Protein AF-A0A1D2N838-F1 (afdb_monomer)

Nearest PDB structures (foldseek):
  9fd2-assembly1_f  TM=9.670E-01  e=7.583E-09  Homo sapiens
  9er2-assembly1_O  TM=9.794E-01  e=2.379E-08  Homo sapiens
  1wii-assembly1_A  TM=7.398E-01  e=1.847E-09  Mus musculus
  7xn7-assembly1_M  TM=9.596E-01  e=2.014E-06  Komagataella phaffii
  7wbx-assembly1_M  TM=9.037E-01  e=3.225E-06  Komagataella phaffii

Organism: Orchesella cincta (NCBI:txid48709)

InterPro domains:
  IPR007808 Transcription elongation factor 1 [PF05129] (23-101)
  IPR007808 Transcription elongation factor 1 [PTHR20934] (22-103)
  IPR038567 Transcription elongation factor 1 superfamily [G3DSA:2.20.25.190] (38-103)

Radius of gyration: 29.39 Å; Cα contacts (8 Å, |Δi|>4): 99; chains: 1; bounding box: 71×46×44 Å

Solvent-accessible surface area (backbone atoms only — not comparable to full-atom values): 6793 Å² total; per-residue (Å²): 115,76,72,58,55,58,53,56,60,59,64,60,76,76,75,81,83,82,90,77,79,100,66,96,71,80,86,74,75,71,73,77,75,76,75,74,77,79,69,78,76,83,70,64,37,62,34,91,86,74,69,42,75,62,34,27,48,69,49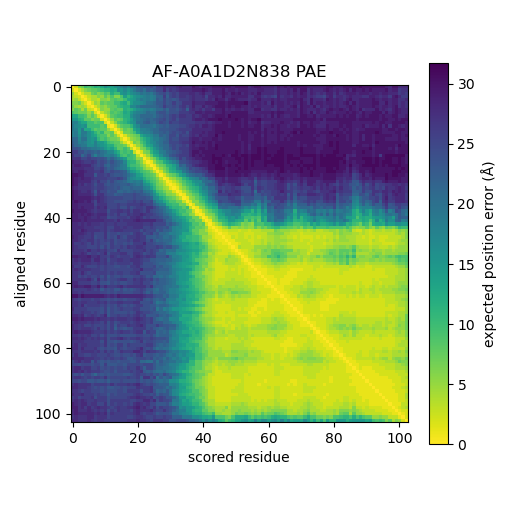,78,37,77,91,76,33,33,31,38,41,37,28,79,79,80,63,53,71,52,75,51,79,45,60,97,84,62,50,73,65,55,58,50,51,52,50,52,54,56,55,58,74,75,107

Mean predicted aligned error: 16.0 Å

Structure (mmCIF, N/CA/C/O backbone):
data_AF-A0A1D2N838-F1
#
_entry.id   AF-A0A1D2N838-F1
#
loop_
_atom_site.group_PDB
_atom_site.id
_atom_site.type_symbol
_atom_site.label_atom_id
_atom_site.label_alt_id
_atom_site.label_comp_id
_atom_site.label_asym_id
_atom_site.label_entity_id
_atom_site.label_seq_id
_atom_site.pdbx_PDB_ins_code
_atom_site.Cartn_x
_atom_site.Cartn_y
_atom_site.Cartn_z
_atom_site.occupancy
_atom_site.B_iso_or_equiv
_atom_site.auth_seq_id
_atom_site.auth_comp_id
_atom_site.auth_asym_id
_atom_site.auth_atom_id
_atom_site.pdbx_PDB_model_num
ATOM 1 N N . MET A 1 1 ? -56.494 -35.193 -15.211 1.00 59.50 1 MET A N 1
ATOM 2 C CA . MET A 1 1 ? -57.085 -33.997 -14.562 1.00 59.50 1 MET A CA 1
ATOM 3 C C . MET A 1 1 ? -57.360 -34.201 -13.070 1.00 59.50 1 MET A C 1
ATOM 5 O O . MET A 1 1 ? -56.948 -33.349 -12.301 1.00 59.50 1 MET A O 1
ATOM 9 N N . LYS A 1 2 ? -57.891 -35.355 -12.633 1.00 56.72 2 LYS A N 1
ATOM 10 C CA . LYS A 1 2 ? -58.148 -35.666 -11.207 1.00 56.72 2 LYS A CA 1
ATOM 11 C C . LYS A 1 2 ? -56.916 -35.707 -10.275 1.00 56.72 2 LYS A C 1
ATOM 13 O O . LYS A 1 2 ? -57.062 -35.640 -9.063 1.00 56.72 2 LYS A O 1
ATOM 18 N N . GLU A 1 3 ? -55.701 -35.801 -10.819 1.00 58.94 3 GLU A N 1
ATOM 19 C CA . GLU A 1 3 ? -54.462 -35.848 -10.020 1.00 58.94 3 GLU A CA 1
ATOM 20 C C . GLU A 1 3 ? -53.867 -34.463 -9.710 1.00 58.94 3 GLU A C 1
ATOM 22 O O . GLU A 1 3 ? -53.091 -34.317 -8.772 1.00 58.94 3 GLU A O 1
ATOM 27 N N . LEU A 1 4 ? -54.268 -33.421 -10.448 1.00 57.06 4 LEU A N 1
ATOM 28 C CA . LEU A 1 4 ? -53.920 -32.032 -10.123 1.00 57.06 4 LEU A CA 1
ATOM 29 C C . LEU A 1 4 ? -54.880 -31.443 -9.079 1.00 57.06 4 LEU A C 1
ATOM 31 O O . LEU A 1 4 ? -54.434 -30.728 -8.185 1.00 57.06 4 LEU A O 1
ATOM 35 N N . GLU A 1 5 ? -56.159 -31.824 -9.113 1.00 57.41 5 GLU A N 1
ATOM 36 C CA . GLU A 1 5 ? -57.146 -31.442 -8.089 1.00 57.41 5 GLU A CA 1
ATOM 37 C C . GLU A 1 5 ? -56.828 -32.069 -6.722 1.00 57.41 5 GLU A C 1
ATOM 39 O O . GLU A 1 5 ? -56.890 -31.386 -5.703 1.00 57.41 5 GLU A O 1
ATOM 44 N N . ASN A 1 6 ? -56.366 -33.325 -6.684 1.00 57.03 6 ASN A N 1
ATOM 45 C CA . ASN A 1 6 ? -55.895 -33.953 -5.442 1.00 57.03 6 ASN A CA 1
ATOM 46 C C . ASN A 1 6 ? -54.564 -33.386 -4.920 1.00 57.03 6 ASN A C 1
ATOM 48 O O . ASN A 1 6 ? -54.245 -33.584 -3.750 1.00 57.03 6 ASN A O 1
ATOM 52 N N . ARG A 1 7 ? -53.782 -32.687 -5.754 1.00 54.84 7 ARG A N 1
ATOM 53 C CA . ARG A 1 7 ? -52.568 -31.982 -5.313 1.00 54.84 7 ARG A CA 1
ATOM 54 C C . ARG A 1 7 ? -52.907 -30.624 -4.703 1.00 54.84 7 ARG A C 1
ATOM 56 O O . ARG A 1 7 ? -52.389 -30.329 -3.635 1.00 54.84 7 ARG A O 1
ATOM 63 N N . LEU A 1 8 ? -53.834 -29.865 -5.295 1.00 54.88 8 LEU A N 1
ATOM 64 C CA . LEU A 1 8 ? -54.317 -28.611 -4.701 1.00 54.88 8 LEU A CA 1
ATOM 65 C C . LEU A 1 8 ? -55.101 -28.840 -3.396 1.00 54.88 8 LEU A C 1
ATOM 67 O O . LEU A 1 8 ? -54.904 -28.110 -2.431 1.00 54.88 8 LEU A O 1
ATOM 71 N N . ASN A 1 9 ? -55.933 -29.883 -3.327 1.00 54.00 9 ASN A N 1
ATOM 72 C CA . ASN A 1 9 ? -56.721 -30.188 -2.125 1.00 54.00 9 ASN A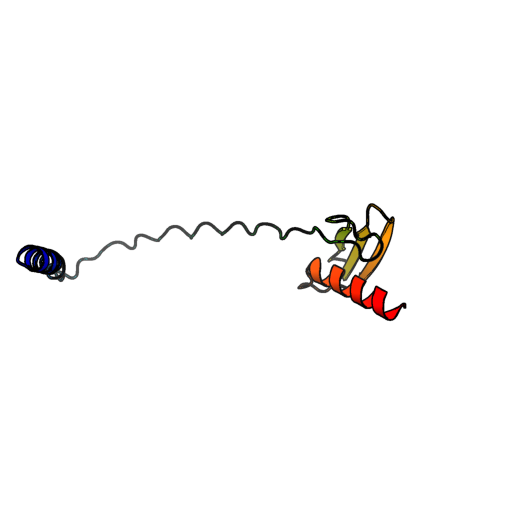 CA 1
ATOM 73 C C . ASN A 1 9 ? -55.882 -30.725 -0.953 1.00 54.00 9 ASN A C 1
ATOM 75 O O . ASN A 1 9 ? -56.371 -30.748 0.171 1.00 54.00 9 ASN A O 1
ATOM 79 N N . ARG A 1 10 ? -54.624 -31.125 -1.194 1.00 53.94 10 ARG A N 1
ATOM 80 C CA . ARG A 1 10 ? -53.684 -31.538 -0.140 1.00 53.94 10 ARG A CA 1
ATOM 81 C C . ARG A 1 10 ? -52.957 -30.350 0.500 1.00 53.94 10 ARG A C 1
ATOM 83 O O . ARG A 1 10 ? -52.607 -30.428 1.669 1.00 53.94 10 ARG A O 1
ATOM 90 N N . ASP A 1 11 ? -52.781 -29.257 -0.244 1.00 49.22 11 ASP A N 1
ATOM 91 C CA . ASP A 1 11 ? -52.168 -28.008 0.236 1.00 49.22 11 ASP A CA 1
ATOM 92 C C . ASP A 1 11 ? -53.146 -27.121 1.040 1.00 49.22 11 ASP A C 1
ATOM 94 O O . ASP A 1 11 ? -52.714 -26.275 1.825 1.00 49.22 11 ASP A O 1
ATOM 98 N N . ILE A 1 12 ? -54.463 -27.305 0.873 1.00 52.00 12 ILE A N 1
ATOM 99 C CA . ILE A 1 12 ? -55.498 -26.513 1.568 1.00 52.00 12 ILE A CA 1
ATOM 100 C C . ILE A 1 12 ? -55.712 -26.999 3.017 1.00 52.00 12 ILE A C 1
ATOM 102 O O . ILE A 1 12 ? -55.927 -26.183 3.909 1.00 52.00 12 ILE A O 1
ATOM 106 N N . THR A 1 13 ? -55.565 -28.298 3.298 1.00 46.59 13 THR A N 1
ATOM 107 C CA . THR A 1 13 ? -55.810 -28.887 4.632 1.00 46.59 13 THR A CA 1
ATOM 108 C C . THR A 1 13 ? -54.723 -28.648 5.689 1.00 46.59 13 THR A C 1
ATOM 110 O O . THR A 1 13 ? -54.941 -28.990 6.845 1.00 46.59 13 THR A O 1
ATOM 113 N N . GLU A 1 14 ? -53.568 -28.060 5.358 1.00 48.22 14 GLU A N 1
ATOM 114 C CA . GLU A 1 14 ? -52.469 -27.862 6.330 1.00 48.22 14 GLU A CA 1
ATOM 115 C C . GLU A 1 14 ? -52.303 -26.412 6.828 1.00 48.22 14 GLU A C 1
ATOM 117 O O . GLU A 1 14 ? -51.461 -26.151 7.689 1.00 48.22 14 GLU A O 1
ATOM 122 N N . ARG A 1 15 ? -53.082 -25.444 6.320 1.00 53.59 15 ARG A N 1
ATOM 123 C CA . ARG A 1 15 ? -52.879 -24.009 6.623 1.00 53.59 15 ARG A CA 1
ATOM 124 C C . ARG A 1 15 ? -53.899 -23.359 7.562 1.00 53.59 15 ARG A C 1
ATOM 126 O O . ARG A 1 15 ? -53.665 -22.222 7.964 1.00 53.59 15 ARG A O 1
ATOM 133 N N . GLU A 1 16 ? -54.964 -24.047 7.966 1.00 51.62 16 GLU A N 1
ATOM 134 C CA . GLU A 1 16 ? -56.081 -23.426 8.707 1.00 51.62 16 GLU A CA 1
ATOM 135 C C . GLU A 1 16 ? -56.242 -23.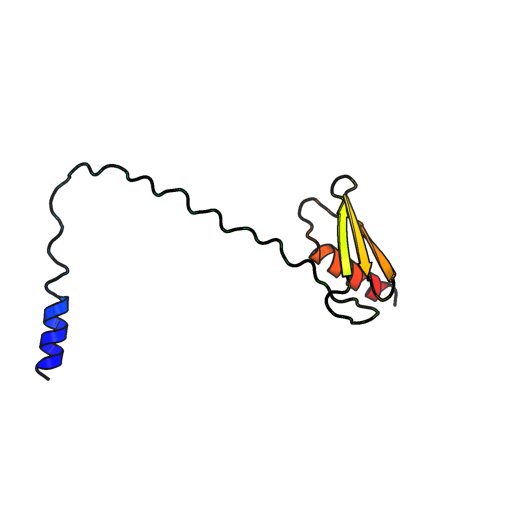844 10.182 1.00 51.62 16 GLU A C 1
ATOM 137 O O . GLU A 1 16 ? -57.301 -23.609 10.753 1.00 51.62 16 GLU A O 1
ATOM 142 N N . GLU A 1 17 ? -55.222 -24.390 10.863 1.00 50.44 17 GLU A N 1
ATOM 143 C CA . GLU A 1 17 ? -55.452 -24.918 12.227 1.00 50.44 17 GLU A CA 1
ATOM 144 C C . GLU A 1 17 ? -54.458 -24.545 13.340 1.00 50.44 17 GLU A C 1
ATOM 146 O O . GLU A 1 17 ? -54.275 -25.308 14.285 1.00 50.44 17 GLU A O 1
ATOM 151 N N . VAL A 1 18 ? -53.849 -23.348 13.336 1.00 51.78 18 VAL A N 1
ATOM 152 C CA . VAL A 1 18 ? -53.158 -22.869 14.561 1.00 51.78 18 VAL A CA 1
ATOM 153 C C . VAL A 1 18 ? -53.333 -21.369 14.826 1.00 51.78 18 VAL A C 1
ATOM 155 O O . VAL A 1 18 ? -52.368 -20.614 14.942 1.00 51.78 18 VAL A O 1
ATOM 158 N N . ILE A 1 19 ? -54.580 -20.936 15.023 1.00 55.41 19 ILE A N 1
ATOM 159 C CA . ILE A 1 19 ? -54.872 -19.807 15.919 1.00 55.41 19 ILE A CA 1
ATOM 160 C C . ILE A 1 19 ? -55.623 -20.368 17.125 1.00 55.41 19 ILE A C 1
ATOM 162 O O . ILE A 1 19 ? -56.844 -20.464 17.138 1.00 55.41 19 ILE A O 1
ATOM 166 N N . SER A 1 20 ? -54.878 -20.736 18.168 1.00 45.56 20 SER A N 1
ATOM 167 C CA . SER A 1 20 ? -55.462 -21.033 19.473 1.00 45.56 20 SER A CA 1
ATOM 168 C C . SER A 1 20 ? -54.519 -20.613 20.604 1.00 45.56 20 SER A C 1
ATOM 170 O O . SER A 1 20 ? -53.453 -21.199 20.801 1.00 45.56 20 SER A O 1
ATOM 172 N N . THR A 1 21 ? -55.002 -19.655 21.400 1.00 45.53 21 THR A N 1
ATOM 173 C CA . THR A 1 21 ? -54.651 -19.353 22.802 1.00 45.53 21 THR A CA 1
ATOM 174 C C . THR A 1 21 ? -53.397 -18.508 23.095 1.00 45.53 21 THR A C 1
ATOM 176 O O . THR A 1 21 ? -52.257 -18.875 22.813 1.00 45.53 21 THR A O 1
ATOM 179 N N . MET A 1 22 ? -53.627 -17.367 23.764 1.00 61.62 22 MET A N 1
ATOM 180 C CA . MET A 1 22 ? -52.632 -16.561 24.484 1.00 61.62 22 MET A CA 1
ATOM 181 C C . MET A 1 22 ? -51.991 -17.391 25.609 1.00 61.62 22 MET A C 1
ATOM 183 O O . MET A 1 22 ? -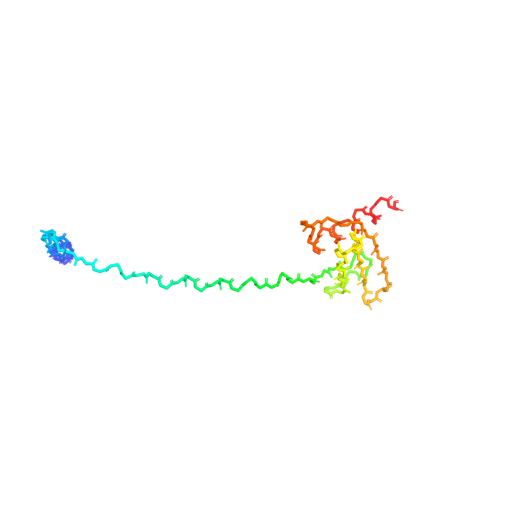52.418 -17.358 26.760 1.00 61.62 22 MET A O 1
ATOM 187 N N . GLY A 1 23 ? -50.954 -18.154 25.270 1.00 45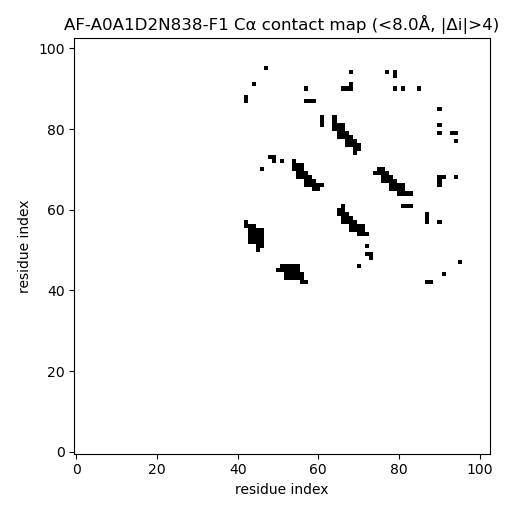.44 23 GLY A N 1
ATOM 188 C CA . GLY A 1 23 ? -50.130 -18.914 26.205 1.00 45.44 23 GLY A CA 1
ATOM 189 C C . GLY A 1 23 ? -48.705 -18.370 26.234 1.00 45.44 23 GLY A C 1
ATOM 190 O O . GLY A 1 23 ? -48.015 -18.374 25.218 1.00 45.44 23 GLY A O 1
ATOM 191 N N . LYS A 1 24 ? -48.253 -17.915 27.408 1.00 56.78 24 LYS A N 1
ATOM 192 C CA . LYS A 1 24 ? -46.875 -17.492 27.715 1.00 56.78 24 LYS A CA 1
ATOM 193 C C . LYS A 1 24 ? -45.852 -18.512 27.184 1.00 56.78 24 LYS A C 1
ATOM 195 O O . LYS A 1 24 ? -45.627 -19.543 27.814 1.00 56.78 24 LYS A O 1
ATOM 200 N N . ARG A 1 25 ? -45.192 -18.232 26.055 1.00 56.75 25 ARG A N 1
ATOM 201 C CA . ARG A 1 25 ? -44.086 -19.060 25.544 1.00 56.75 25 ARG A CA 1
ATOM 202 C C . ARG A 1 25 ? -42.761 -18.349 25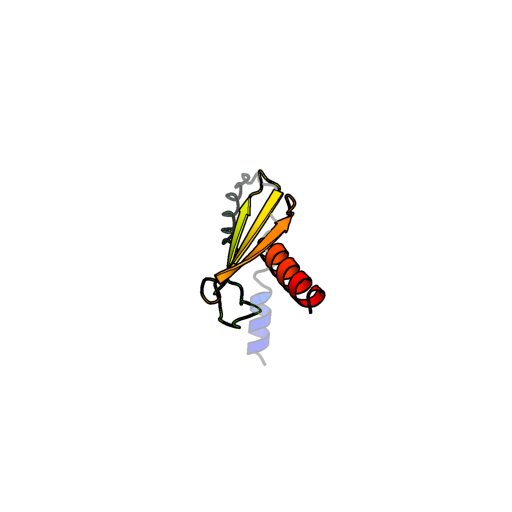.793 1.00 56.75 25 ARG A C 1
ATOM 204 O O . ARG A 1 25 ? -42.510 -17.261 25.285 1.00 56.75 25 ARG A O 1
ATOM 211 N N . LYS A 1 26 ? -41.956 -18.982 26.652 1.00 55.47 26 LYS A N 1
ATOM 212 C CA . LYS A 1 26 ? -40.594 -18.614 27.053 1.00 55.47 26 LYS A CA 1
ATOM 213 C C . LYS A 1 26 ? -39.811 -18.027 25.876 1.00 55.47 26 LYS A C 1
ATOM 215 O O . LYS A 1 26 ? -39.689 -18.672 24.837 1.00 55.47 26 LYS A O 1
ATOM 220 N N . SER A 1 27 ? -39.231 -16.845 26.084 1.00 57.09 27 SER A N 1
ATOM 221 C CA . SER A 1 27 ? -38.191 -16.295 25.215 1.00 57.09 27 SER A CA 1
ATOM 222 C C . SER A 1 27 ? -37.053 -17.309 25.115 1.00 57.09 27 SER A C 1
ATOM 224 O O . SER A 1 27 ? -36.214 -17.429 26.010 1.00 57.09 27 SER A O 1
ATOM 226 N N . ARG A 1 28 ? -37.034 -18.088 24.032 1.00 60.50 28 ARG A N 1
ATOM 227 C CA . ARG A 1 28 ? -35.840 -18.822 23.636 1.00 60.50 28 ARG A CA 1
ATOM 228 C C . ARG A 1 28 ? -34.942 -17.782 22.985 1.00 60.50 28 ARG A C 1
ATOM 230 O O . ARG A 1 28 ? -35.093 -17.495 21.799 1.00 60.50 28 ARG A O 1
ATOM 237 N N . LYS A 1 29 ? -34.062 -17.164 23.781 1.00 63.31 29 LYS A N 1
ATOM 238 C CA . LYS A 1 29 ? -32.983 -16.319 23.257 1.00 63.31 29 LYS A CA 1
ATOM 239 C C . LYS A 1 29 ? -32.294 -17.119 22.151 1.00 63.31 29 LYS A C 1
ATOM 241 O O . LYS A 1 29 ? -31.761 -18.197 22.418 1.00 63.31 29 LYS A O 1
ATOM 246 N N . LYS A 1 30 ? -32.372 -16.639 20.906 1.00 62.59 30 LYS A N 1
ATOM 247 C CA . LYS A 1 30 ? -31.564 -17.206 19.825 1.00 62.59 30 LYS A CA 1
ATOM 248 C C . LYS A 1 30 ? -30.103 -17.053 20.272 1.00 62.59 30 LYS A C 1
ATOM 250 O O . LYS A 1 30 ? -29.756 -15.963 20.733 1.00 62.59 30 LYS A O 1
ATOM 255 N N . PRO A 1 31 ? -29.274 -18.108 20.215 1.00 62.59 31 PRO A N 1
ATOM 256 C CA . PRO A 1 31 ? -27.849 -17.943 20.460 1.00 62.59 31 PRO A CA 1
ATOM 257 C C . PRO A 1 31 ? -27.325 -16.844 19.523 1.00 62.59 31 PRO A C 1
ATOM 259 O O . PRO A 1 31 ? -27.822 -16.750 18.393 1.00 62.59 31 PRO A O 1
ATOM 262 N N . PRO A 1 32 ? -26.392 -15.987 19.979 1.00 65.12 32 PRO A N 1
ATOM 263 C CA . PRO A 1 32 ? -25.809 -14.967 19.119 1.00 65.12 32 PRO A CA 1
ATOM 264 C C . PRO A 1 32 ? -25.316 -15.652 17.846 1.00 65.12 32 PRO A C 1
ATOM 266 O O . PRO A 1 32 ? -24.669 -16.702 17.915 1.00 65.12 32 PRO A O 1
ATOM 269 N N . ALA A 1 33 ? -25.705 -15.110 16.689 1.00 65.94 33 ALA A N 1
ATOM 270 C CA . ALA A 1 33 ? -25.231 -15.614 15.412 1.00 65.94 33 ALA A CA 1
ATOM 271 C C . ALA A 1 33 ? -23.704 -15.695 15.497 1.00 65.94 33 ALA A C 1
ATOM 273 O O . ALA A 1 33 ? -23.066 -14.709 15.871 1.00 65.94 33 ALA A O 1
ATOM 274 N N . LYS A 1 34 ? -23.138 -16.881 15.233 1.00 64.12 34 LYS A N 1
ATOM 275 C CA . LYS A 1 34 ? -21.685 -17.066 15.203 1.00 64.12 34 LYS A CA 1
ATOM 276 C C . LYS A 1 34 ? -21.126 -15.955 14.322 1.00 64.12 34 LYS A C 1
ATOM 278 O O . LYS A 1 34 ? -21.560 -15.836 13.174 1.00 64.12 34 LYS A O 1
ATOM 283 N N . ALA A 1 35 ? -20.257 -15.119 14.891 1.00 63.66 35 ALA A N 1
ATOM 284 C CA . ALA A 1 35 ? -19.593 -14.063 14.148 1.00 63.66 35 ALA A CA 1
ATOM 285 C C . ALA A 1 35 ? -19.039 -14.701 12.874 1.00 63.66 35 ALA A C 1
ATOM 287 O O . ALA A 1 35 ? -18.306 -15.690 12.948 1.00 63.66 35 ALA A O 1
ATOM 288 N N . ARG A 1 36 ? -19.480 -14.209 11.710 1.00 61.00 36 ARG A N 1
ATOM 289 C CA . ARG A 1 36 ? -18.887 -14.619 10.439 1.00 61.00 36 ARG A CA 1
ATOM 290 C C . ARG A 1 36 ? -17.403 -14.329 10.604 1.00 61.00 36 ARG A C 1
ATOM 292 O O . ARG A 1 36 ? -17.061 -13.206 10.966 1.00 61.00 36 ARG A O 1
ATOM 299 N N . SER A 1 37 ? -16.560 -15.349 10.462 1.00 61.03 37 SER A N 1
ATOM 300 C CA . SER A 1 37 ? -15.117 -15.157 10.480 1.00 61.03 37 SER A CA 1
ATOM 301 C C . SER A 1 37 ? -14.821 -14.072 9.456 1.00 61.03 37 SER A C 1
ATOM 303 O O . SER A 1 37 ? -15.050 -14.293 8.266 1.00 61.03 37 SER A O 1
ATOM 305 N N . ILE A 1 38 ? -14.409 -12.897 9.926 1.00 61.34 38 ILE A N 1
ATOM 306 C CA . ILE A 1 38 ? -13.801 -11.876 9.085 1.00 61.34 38 ILE A CA 1
ATOM 307 C C . ILE A 1 38 ? -12.529 -12.558 8.604 1.00 61.34 38 ILE A C 1
ATOM 309 O O . ILE A 1 38 ? -11.547 -12.639 9.339 1.00 61.34 38 ILE A O 1
ATOM 313 N N . GLN A 1 39 ? -12.617 -13.222 7.455 1.00 62.09 39 GLN A N 1
ATOM 314 C CA . GLN A 1 39 ? -11.431 -13.756 6.823 1.00 62.09 39 GLN A CA 1
ATOM 315 C C . GLN A 1 39 ? -10.585 -12.534 6.472 1.00 62.09 39 GLN A C 1
ATOM 317 O O . GLN A 1 39 ? -11.144 -11.566 5.945 1.00 62.09 39 GLN A O 1
ATOM 322 N N . PRO A 1 40 ? -9.299 -12.506 6.857 1.00 62.59 40 PRO A N 1
ATOM 323 C CA . PRO A 1 40 ? -8.427 -11.425 6.433 1.00 62.59 40 PRO A CA 1
ATOM 324 C C . PRO A 1 40 ? -8.480 -11.372 4.904 1.00 62.59 40 PRO A C 1
ATOM 326 O O . PRO A 1 40 ? -8.350 -12.411 4.262 1.00 62.59 40 PRO A O 1
ATOM 329 N N . LEU A 1 41 ? -8.757 -10.190 4.344 1.00 60.00 41 LEU A N 1
ATOM 330 C CA . LEU A 1 41 ? -8.690 -9.990 2.899 1.00 60.00 41 LEU A CA 1
ATOM 331 C C . LEU A 1 41 ? -7.296 -10.412 2.430 1.00 60.00 41 LEU A C 1
ATOM 333 O O . LEU A 1 41 ? -6.300 -10.050 3.064 1.00 60.00 41 LEU A O 1
ATOM 337 N N . ASP A 1 42 ? -7.240 -11.179 1.344 1.00 61.47 42 ASP A N 1
ATOM 338 C CA . ASP A 1 42 ? -5.977 -11.594 0.748 1.00 61.47 42 ASP A CA 1
ATOM 339 C C . ASP A 1 42 ? -5.171 -10.348 0.360 1.00 61.47 42 ASP A C 1
ATOM 341 O O . ASP A 1 42 ? -5.598 -9.529 -0.451 1.00 61.47 42 ASP A O 1
ATOM 345 N N . THR A 1 43 ? -3.991 -10.187 0.957 1.00 68.56 43 THR A N 1
ATOM 346 C CA . THR A 1 43 ? -3.060 -9.082 0.679 1.00 68.56 43 THR A CA 1
ATOM 347 C C . THR A 1 43 ? -2.123 -9.421 -0.481 1.00 68.56 43 THR A C 1
ATOM 349 O O . THR A 1 43 ? -0.934 -9.111 -0.428 1.00 68.56 43 THR A O 1
ATOM 352 N N . GLN A 1 44 ? -2.618 -10.150 -1.482 1.00 78.44 44 GLN A N 1
ATOM 353 C CA . GLN A 1 44 ? -1.832 -10.609 -2.624 1.00 78.44 44 GLN A CA 1
ATOM 354 C C . GLN A 1 44 ? -2.051 -9.656 -3.800 1.00 78.44 44 GLN A C 1
ATOM 356 O O . GLN A 1 44 ? -3.118 -9.647 -4.405 1.00 78.44 44 GLN A O 1
ATOM 361 N N . PHE A 1 45 ? -1.037 -8.844 -4.106 1.00 88.00 45 PHE A N 1
ATOM 362 C CA . PHE A 1 45 ? -1.084 -7.852 -5.184 1.00 88.00 45 PHE A CA 1
ATOM 363 C C . PHE A 1 45 ? -0.042 -8.143 -6.271 1.00 88.00 45 PHE A C 1
ATOM 365 O O . PHE A 1 45 ? 1.000 -8.757 -6.012 1.00 88.00 45 PHE A O 1
ATOM 372 N N . ASN A 1 46 ? -0.319 -7.670 -7.487 1.00 90.00 46 ASN A N 1
ATOM 373 C CA . ASN A 1 46 ? 0.550 -7.836 -8.652 1.00 90.00 46 ASN A CA 1
ATOM 374 C C .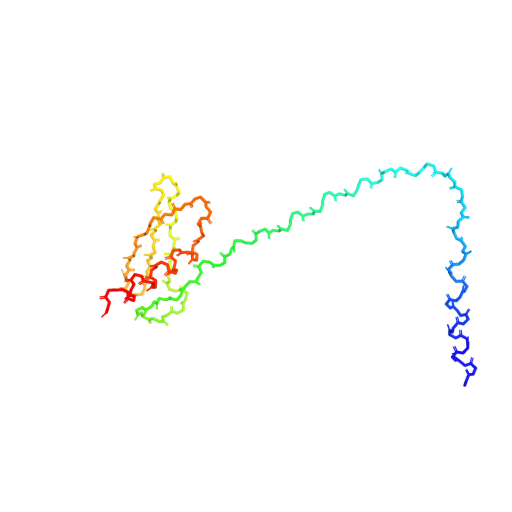 ASN A 1 46 ? 1.481 -6.630 -8.796 1.00 90.00 46 ASN A C 1
ATOM 376 O O . ASN A 1 46 ? 1.035 -5.490 -8.721 1.00 90.00 46 ASN A O 1
ATOM 380 N N . CYS A 1 47 ? 2.769 -6.852 -9.043 1.00 90.69 47 CYS A N 1
ATOM 381 C CA . CYS A 1 47 ? 3.715 -5.746 -9.178 1.00 90.69 47 CYS A CA 1
ATOM 382 C C . CYS A 1 47 ? 3.551 -5.009 -10.525 1.00 90.69 47 CYS A C 1
ATOM 384 O O . CYS A 1 47 ? 3.628 -5.677 -11.558 1.00 90.69 47 CYS A O 1
ATOM 386 N N . PRO A 1 48 ? 3.445 -3.663 -10.549 1.00 88.25 48 PRO A N 1
ATOM 387 C CA . PRO A 1 48 ? 3.349 -2.890 -11.796 1.00 88.25 48 PRO A CA 1
ATOM 388 C C . PRO A 1 48 ? 4.618 -2.944 -12.663 1.00 88.25 48 PRO A C 1
ATOM 390 O O . PRO A 1 48 ? 4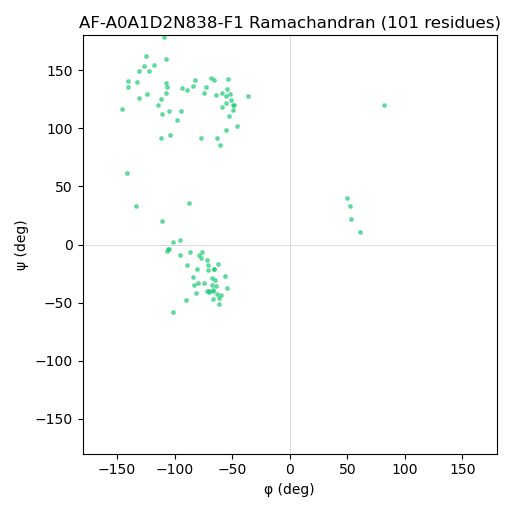.553 -2.719 -13.865 1.00 88.25 48 PRO A O 1
ATOM 393 N N . PHE A 1 49 ? 5.773 -3.272 -12.076 1.00 86.56 49 PHE A N 1
ATOM 394 C CA . PHE A 1 49 ? 7.055 -3.304 -12.788 1.00 86.56 49 PHE A CA 1
ATOM 395 C C . PHE A 1 49 ? 7.372 -4.667 -13.408 1.00 86.56 49 PHE A C 1
ATOM 397 O O . PHE A 1 49 ? 7.788 -4.748 -14.560 1.00 86.56 49 PHE A O 1
ATOM 404 N N . CYS A 1 50 ? 7.224 -5.749 -12.635 1.00 90.19 50 CYS A N 1
ATOM 405 C CA . CYS A 1 50 ? 7.616 -7.097 -13.067 1.00 90.19 50 CYS A CA 1
ATOM 406 C C . CYS A 1 50 ? 6.436 -8.009 -13.425 1.00 90.19 50 CYS A C 1
ATOM 408 O O . CYS A 1 50 ? 6.656 -9.133 -13.865 1.00 90.19 50 CYS A O 1
ATOM 410 N N . ASN A 1 51 ? 5.199 -7.537 -13.239 1.00 85.44 51 ASN A N 1
ATOM 411 C CA . ASN A 1 51 ? 3.952 -8.201 -13.628 1.00 85.44 51 ASN A CA 1
ATOM 412 C C . ASN A 1 51 ? 3.777 -9.645 -13.114 1.00 85.44 51 ASN A C 1
ATOM 414 O O . ASN A 1 51 ? 3.010 -10.429 -13.670 1.00 85.44 51 ASN A O 1
ATOM 418 N N . HIS A 1 52 ? 4.485 -10.010 -12.046 1.00 88.00 52 HIS A N 1
ATOM 419 C CA . HIS A 1 52 ? 4.323 -11.295 -11.382 1.00 88.00 52 HIS A CA 1
ATOM 420 C C . HIS A 1 52 ? 3.165 -11.254 -10.386 1.00 88.00 52 HIS A C 1
ATOM 422 O O . HIS A 1 52 ? 3.045 -10.316 -9.587 1.00 88.00 52 HIS A O 1
ATOM 428 N N . GLU A 1 53 ? 2.355 -12.309 -10.406 1.00 87.19 53 GLU A N 1
ATOM 429 C CA . GLU A 1 53 ? 1.210 -12.471 -9.515 1.00 87.19 53 GLU A CA 1
ATOM 430 C C . GLU A 1 53 ? 1.638 -12.628 -8.054 1.00 87.19 53 GLU A C 1
ATOM 432 O O . GLU A 1 53 ? 2.628 -13.300 -7.758 1.00 87.19 53 GLU A O 1
ATOM 437 N N . SER A 1 54 ? 0.874 -12.026 -7.136 1.00 85.75 54 SER A N 1
ATOM 438 C CA . SER A 1 54 ? 1.057 -12.180 -5.680 1.00 85.75 54 SER A CA 1
ATOM 439 C C . SER A 1 54 ? 2.486 -11.897 -5.191 1.00 85.75 54 SER A C 1
ATOM 441 O O . SER A 1 54 ? 2.979 -12.528 -4.257 1.00 85.75 54 SER A O 1
ATOM 443 N N . SER A 1 55 ? 3.179 -10.965 -5.846 1.00 89.12 55 SER A N 1
ATOM 444 C CA . SER A 1 55 ? 4.603 -10.694 -5.615 1.00 89.12 55 SER A CA 1
ATOM 445 C C . SER A 1 55 ? 4.861 -9.553 -4.630 1.00 89.12 55 SER A C 1
ATOM 447 O O . SER A 1 55 ? 6.008 -9.345 -4.224 1.00 89.12 55 SER A O 1
ATOM 449 N N . CYS A 1 56 ? 3.816 -8.818 -4.246 1.00 91.44 56 CYS A N 1
ATOM 450 C CA . CYS A 1 56 ? 3.903 -7.631 -3.405 1.00 91.44 56 CYS A CA 1
ATOM 451 C C . CYS A 1 56 ? 3.378 -7.882 -1.987 1.00 91.44 56 CYS A C 1
ATOM 453 O O . CYS A 1 56 ? 2.261 -8.360 -1.806 1.00 91.44 56 CYS A O 1
ATOM 455 N N . GLU A 1 57 ? 4.172 -7.496 -0.988 1.00 91.06 57 GLU A N 1
ATOM 456 C CA . GLU A 1 57 ? 3.818 -7.515 0.435 1.00 91.06 57 GLU A CA 1
ATOM 457 C C . GLU A 1 57 ? 3.582 -6.082 0.929 1.00 91.06 57 GLU A C 1
ATOM 459 O O . GLU A 1 57 ? 4.380 -5.182 0.650 1.00 91.06 57 GLU A O 1
ATOM 464 N N . VAL A 1 58 ? 2.507 -5.875 1.697 1.00 92.31 58 VAL A N 1
ATOM 465 C CA . VAL A 1 58 ? 2.163 -4.581 2.303 1.00 92.31 58 VAL A CA 1
ATOM 466 C C . VAL A 1 58 ? 2.315 -4.646 3.821 1.00 92.31 58 VAL A C 1
ATOM 468 O O . VAL A 1 58 ? 1.692 -5.469 4.492 1.00 92.31 58 VAL A O 1
ATOM 471 N N . LYS A 1 59 ? 3.105 -3.730 4.383 1.00 92.12 59 LYS A N 1
ATOM 472 C CA . LYS A 1 59 ? 3.293 -3.542 5.827 1.00 92.12 59 LYS A CA 1
ATOM 473 C C . LYS A 1 59 ? 2.665 -2.224 6.261 1.00 92.12 59 LYS A C 1
ATOM 475 O O . LYS A 1 59 ? 3.156 -1.152 5.915 1.00 92.12 59 LYS A O 1
ATOM 480 N N . MET A 1 60 ? 1.593 -2.317 7.045 1.00 92.50 60 MET A N 1
ATOM 481 C CA . MET A 1 60 ? 0.855 -1.168 7.578 1.00 92.50 60 MET A CA 1
ATOM 482 C C . MET A 1 60 ? 1.359 -0.810 8.980 1.00 92.50 60 MET A C 1
ATOM 484 O O . MET A 1 60 ? 1.148 -1.569 9.927 1.00 92.50 60 MET A O 1
ATOM 488 N N . ASP A 1 61 ? 1.962 0.366 9.145 1.00 93.56 61 ASP A N 1
ATOM 489 C CA . ASP A 1 61 ? 2.307 0.934 10.449 1.00 93.56 61 ASP A CA 1
ATOM 490 C C . ASP A 1 61 ? 1.326 2.055 10.819 1.00 93.56 61 ASP A C 1
ATOM 492 O O . ASP A 1 61 ? 1.486 3.232 10.482 1.00 93.56 61 ASP A O 1
ATOM 496 N N . ARG A 1 62 ? 0.293 1.678 11.577 1.00 91.69 62 ARG A N 1
ATOM 497 C CA . ARG A 1 62 ? -0.740 2.609 12.054 1.00 91.69 62 ARG A CA 1
ATOM 498 C C . ARG A 1 62 ? -0.231 3.573 13.126 1.00 91.69 62 ARG A C 1
ATOM 500 O O . ARG A 1 62 ? -0.822 4.635 13.297 1.00 91.69 62 ARG A O 1
ATOM 507 N N . THR A 1 63 ? 0.854 3.246 13.832 1.00 92.88 63 THR A N 1
ATOM 508 C CA . THR A 1 63 ? 1.419 4.140 14.859 1.00 92.88 63 THR A CA 1
ATOM 509 C C . THR A 1 63 ? 2.090 5.346 14.219 1.00 92.88 63 THR A C 1
ATOM 511 O O . THR A 1 63 ? 1.915 6.476 14.671 1.00 92.88 63 THR A O 1
ATOM 514 N N . ARG A 1 64 ? 2.788 5.111 13.106 1.00 93.12 64 ARG A N 1
ATOM 515 C CA . ARG A 1 64 ? 3.473 6.139 12.320 1.00 93.12 64 ARG A CA 1
ATOM 516 C C . ARG A 1 64 ? 2.640 6.661 11.152 1.00 93.12 64 ARG A C 1
ATOM 518 O O . ARG A 1 64 ? 3.147 7.467 10.378 1.00 93.12 64 ARG A O 1
ATOM 525 N N . LYS A 1 65 ? 1.384 6.211 11.017 1.00 94.25 65 LYS A N 1
ATOM 526 C CA . LYS A 1 65 ? 0.483 6.558 9.902 1.00 94.25 65 LYS A CA 1
ATOM 527 C C . LYS A 1 65 ? 1.156 6.375 8.540 1.00 94.25 65 LYS A C 1
ATOM 529 O O . LYS A 1 65 ? 1.035 7.208 7.650 1.00 94.25 65 LYS A O 1
ATOM 534 N N . THR A 1 66 ? 1.931 5.306 8.410 1.00 95.38 66 THR A N 1
ATOM 535 C CA . THR A 1 66 ? 2.756 5.034 7.235 1.00 95.38 66 THR A CA 1
ATOM 536 C C . THR A 1 66 ? 2.556 3.590 6.809 1.00 95.38 66 THR A C 1
ATOM 538 O O . THR A 1 66 ? 2.506 2.698 7.653 1.00 95.38 66 THR A O 1
ATOM 541 N N . ALA A 1 67 ? 2.490 3.342 5.510 1.00 95.25 67 ALA A N 1
ATOM 542 C CA . ALA A 1 67 ? 2.538 2.000 4.958 1.00 95.25 67 ALA A CA 1
ATOM 543 C C . ALA A 1 67 ? 3.687 1.857 3.976 1.00 95.25 67 ALA A C 1
ATOM 545 O O . ALA A 1 67 ? 4.072 2.817 3.309 1.00 95.25 67 ALA A O 1
ATOM 546 N N . LYS A 1 68 ? 4.228 0.644 3.898 1.00 94.56 68 LYS A N 1
ATOM 547 C CA . LYS A 1 68 ? 5.266 0.280 2.943 1.00 94.56 68 LYS A CA 1
ATOM 548 C C . LYS A 1 68 ? 4.812 -0.916 2.122 1.00 94.56 68 LYS A C 1
ATOM 550 O O . LYS A 1 68 ? 4.431 -1.932 2.701 1.00 94.56 68 LYS A O 1
ATOM 555 N N . ILE A 1 69 ? 4.913 -0.807 0.805 1.00 93.44 69 ILE A N 1
ATOM 556 C CA . ILE A 1 69 ? 4.744 -1.911 -0.137 1.00 93.44 69 ILE A CA 1
ATOM 557 C C . ILE A 1 69 ? 6.106 -2.291 -0.720 1.00 93.44 69 ILE A C 1
ATOM 559 O O . ILE A 1 69 ? 6.943 -1.427 -0.990 1.00 93.44 69 ILE A O 1
ATOM 563 N N . SER A 1 70 ? 6.363 -3.588 -0.858 1.00 93.00 70 SER A N 1
ATOM 564 C CA . SER A 1 70 ? 7.600 -4.110 -1.446 1.00 93.00 70 SER A CA 1
ATOM 565 C C . SER A 1 70 ? 7.331 -5.322 -2.323 1.00 93.00 70 SER A C 1
ATOM 567 O O . SER A 1 70 ? 6.607 -6.226 -1.909 1.00 93.00 70 SER A O 1
ATOM 569 N N . CYS A 1 71 ? 7.949 -5.370 -3.502 1.00 92.62 71 CYS A N 1
ATOM 570 C CA . CYS A 1 71 ? 7.932 -6.554 -4.357 1.00 92.62 71 CYS A CA 1
ATOM 571 C C . CYS A 1 71 ? 9.104 -7.488 -4.024 1.00 92.62 71 CYS A C 1
ATOM 573 O O . CYS A 1 71 ? 10.250 -7.050 -3.958 1.00 92.62 71 CYS A O 1
ATOM 575 N N . HIS A 1 72 ? 8.852 -8.789 -3.884 1.00 90.44 72 HIS A N 1
ATOM 576 C CA . HIS A 1 72 ? 9.907 -9.780 -3.630 1.00 90.44 72 HIS A CA 1
ATOM 577 C C . HIS A 1 72 ? 10.727 -10.159 -4.872 1.00 90.44 72 HIS A C 1
ATOM 579 O O . HIS A 1 72 ? 11.756 -10.815 -4.735 1.00 90.44 72 HIS A O 1
ATOM 585 N N . ILE A 1 73 ? 10.280 -9.772 -6.071 1.00 91.94 73 ILE A N 1
ATOM 586 C CA . ILE A 1 73 ? 10.901 -10.182 -7.339 1.00 91.94 73 ILE A CA 1
ATOM 587 C C . ILE A 1 73 ? 11.786 -9.070 -7.900 1.00 91.94 73 ILE A C 1
ATOM 589 O O . ILE A 1 73 ? 12.983 -9.278 -8.069 1.00 91.94 73 ILE A O 1
ATOM 593 N N . CYS A 1 74 ? 11.235 -7.877 -8.144 1.00 92.44 74 CYS A N 1
ATOM 594 C CA . CYS A 1 74 ? 12.025 -6.733 -8.615 1.00 92.44 74 CYS A CA 1
ATOM 595 C C . CYS A 1 74 ? 12.663 -5.909 -7.487 1.00 92.44 74 CYS A C 1
ATOM 597 O O . CYS A 1 74 ? 13.440 -5.007 -7.778 1.00 92.44 74 CYS A O 1
ATOM 599 N N . MET A 1 75 ? 12.356 -6.211 -6.217 1.00 88.38 75 MET A N 1
ATOM 600 C CA . MET A 1 75 ? 12.865 -5.509 -5.025 1.00 88.38 75 MET A CA 1
ATOM 601 C C . MET A 1 75 ? 12.505 -4.017 -4.933 1.00 88.38 75 MET A C 1
ATOM 603 O O . MET A 1 75 ? 13.007 -3.328 -4.046 1.00 88.38 75 MET A O 1
ATOM 607 N N . GLU A 1 76 ? 11.605 -3.528 -5.788 1.00 89.00 76 GLU A N 1
ATOM 608 C CA . GLU A 1 76 ? 11.105 -2.158 -5.706 1.00 89.00 76 GLU A CA 1
ATOM 609 C C . GLU A 1 76 ? 10.251 -1.967 -4.447 1.00 89.00 76 GLU A C 1
ATOM 611 O O . GLU A 1 76 ? 9.516 -2.877 -4.029 1.00 89.00 76 GLU A O 1
ATOM 616 N N . CYS A 1 77 ? 10.351 -0.791 -3.826 1.00 90.19 77 CYS A N 1
ATOM 617 C CA . CYS A 1 77 ? 9.595 -0.479 -2.625 1.00 90.19 77 CYS A CA 1
ATOM 618 C C . CYS A 1 77 ? 9.080 0.957 -2.610 1.00 90.19 77 CYS A C 1
ATOM 620 O O . CYS A 1 77 ? 9.784 1.902 -2.944 1.00 90.19 77 CYS A O 1
ATOM 622 N N . PHE A 1 78 ? 7.857 1.114 -2.121 1.00 92.94 78 PHE A N 1
ATOM 623 C CA . PHE A 1 78 ? 7.178 2.396 -2.046 1.00 92.94 78 PHE A CA 1
ATOM 624 C C . PHE A 1 78 ? 6.588 2.606 -0.655 1.00 92.94 78 PHE A C 1
ATOM 626 O O . PHE A 1 78 ? 6.246 1.651 0.050 1.00 92.94 78 PHE A O 1
ATOM 633 N N . GLN A 1 79 ? 6.519 3.866 -0.234 1.00 94.56 79 GLN A N 1
ATOM 634 C CA . GLN A 1 79 ? 6.022 4.256 1.076 1.00 94.56 79 GLN A CA 1
ATOM 635 C C . GLN A 1 79 ? 5.006 5.386 0.923 1.00 94.56 79 GLN A C 1
ATOM 637 O O . GLN A 1 79 ? 5.335 6.433 0.376 1.00 94.56 79 GLN A O 1
ATOM 642 N N . THR A 1 80 ? 3.812 5.192 1.481 1.00 95.12 80 THR A N 1
ATOM 643 C CA . THR A 1 80 ? 2.723 6.181 1.483 1.00 95.12 80 THR A CA 1
ATOM 644 C C . THR A 1 80 ? 2.233 6.465 2.905 1.00 95.12 80 THR A C 1
ATOM 646 O O . THR A 1 80 ? 2.510 5.708 3.848 1.00 95.12 80 THR A O 1
ATOM 649 N N . GLN A 1 81 ? 1.526 7.580 3.083 1.00 95.75 81 GLN A N 1
ATOM 650 C CA . GLN A 1 81 ? 0.832 7.896 4.331 1.00 95.75 81 GLN A CA 1
ATOM 651 C C . GLN A 1 81 ? -0.522 7.189 4.377 1.00 95.75 81 GLN A C 1
ATOM 653 O O . GLN A 1 81 ? -1.229 7.124 3.383 1.00 95.75 81 GLN A O 1
ATOM 658 N N . ILE A 1 82 ? -0.908 6.703 5.555 1.00 95.44 82 ILE A N 1
ATOM 659 C CA . ILE A 1 82 ? -2.185 6.005 5.759 1.00 95.44 82 ILE A CA 1
ATOM 660 C C . ILE A 1 82 ? -2.989 6.613 6.905 1.00 95.44 82 ILE A C 1
ATOM 662 O O . ILE A 1 82 ? -2.442 7.156 7.869 1.00 95.44 82 ILE A O 1
ATOM 666 N N . HIS A 1 83 ? -4.309 6.465 6.841 1.00 93.12 83 HIS A N 1
ATOM 667 C CA . HIS A 1 83 ? -5.238 6.804 7.913 1.00 93.12 83 HIS A CA 1
ATOM 668 C C . HIS A 1 83 ? -5.840 5.544 8.557 1.00 93.12 83 HIS A C 1
ATOM 670 O O . HIS A 1 83 ? -5.570 4.408 8.179 1.00 93.12 83 HIS A O 1
ATOM 676 N N . ASN A 1 84 ? -6.678 5.739 9.577 1.00 90.56 84 ASN A N 1
ATOM 677 C CA . ASN A 1 84 ? -7.236 4.639 10.376 1.00 90.56 84 ASN A CA 1
ATOM 678 C C . ASN A 1 84 ? -8.183 3.705 9.608 1.00 90.56 84 ASN A C 1
ATOM 680 O O . ASN A 1 84 ? -8.429 2.593 10.063 1.00 90.56 84 ASN A O 1
ATOM 684 N N . LEU A 1 85 ? -8.736 4.182 8.495 1.00 91.62 85 LEU A N 1
ATOM 685 C CA . LEU A 1 85 ? -9.644 3.423 7.634 1.00 91.62 85 LEU A CA 1
ATOM 686 C C . LEU A 1 85 ? -8.919 2.893 6.388 1.00 91.62 85 LEU A C 1
ATOM 688 O O . LEU A 1 85 ? -9.577 2.293 5.554 1.00 91.62 85 LEU A O 1
ATOM 692 N N . SER A 1 86 ? -7.605 3.129 6.262 1.00 91.50 86 SER A N 1
ATOM 693 C CA . SER A 1 86 ? -6.845 2.655 5.111 1.00 91.50 86 SER A CA 1
ATOM 694 C C . SER A 1 86 ? -6.640 1.151 5.181 1.00 91.50 86 SER A C 1
ATOM 696 O O . SER A 1 86 ? -6.247 0.586 6.215 1.00 91.50 86 SER A O 1
ATOM 698 N N . GLU A 1 87 ? -6.849 0.523 4.043 1.00 91.38 87 GLU A N 1
ATOM 699 C CA . GLU A 1 87 ? -6.667 -0.888 3.789 1.00 91.38 87 GLU A CA 1
ATOM 700 C C . GLU A 1 87 ? -5.415 -1.112 2.921 1.00 91.38 87 GLU A C 1
ATOM 702 O O . GLU A 1 87 ? -4.933 -0.194 2.257 1.00 91.38 87 GLU A O 1
ATOM 707 N N . PRO A 1 88 ? -4.834 -2.324 2.914 1.00 91.00 88 PRO A N 1
ATOM 708 C CA . PRO A 1 88 ? -3.671 -2.629 2.077 1.00 91.00 88 PRO A CA 1
ATOM 709 C C . PRO A 1 88 ? -3.885 -2.365 0.579 1.00 91.00 88 PRO A C 1
ATOM 711 O O . PRO A 1 88 ? -2.920 -2.087 -0.126 1.00 91.00 88 PRO A O 1
ATOM 714 N N . VAL A 1 89 ? -5.136 -2.432 0.107 1.00 91.81 89 VAL A N 1
ATOM 715 C CA . VAL A 1 89 ? -5.502 -2.105 -1.279 1.00 91.81 89 VAL A CA 1
ATOM 716 C C . VAL A 1 89 ? -5.329 -0.618 -1.588 1.00 91.81 89 VAL A C 1
ATOM 718 O O . VAL A 1 89 ? -4.881 -0.289 -2.680 1.00 91.81 89 VAL A O 1
ATOM 721 N N . ASP A 1 90 ? -5.587 0.271 -0.625 1.00 93.38 90 ASP A N 1
ATOM 722 C CA . ASP A 1 90 ? -5.399 1.714 -0.818 1.00 93.38 90 ASP A CA 1
ATOM 723 C C . ASP A 1 90 ? -3.920 2.023 -1.075 1.00 93.38 90 ASP A C 1
ATOM 725 O O . ASP A 1 90 ? -3.578 2.741 -2.003 1.00 93.38 90 ASP A O 1
ATOM 729 N N . VAL A 1 91 ? -3.026 1.377 -0.320 1.00 93.62 91 VAL A N 1
ATOM 730 C CA . VAL A 1 91 ? -1.568 1.510 -0.485 1.00 93.62 91 VAL A CA 1
ATOM 731 C C . VAL A 1 91 ? -1.092 0.991 -1.836 1.00 93.62 91 VAL A C 1
ATOM 733 O O . VAL A 1 91 ? -0.133 1.516 -2.400 1.00 93.62 91 VAL A O 1
ATOM 736 N N . TYR A 1 92 ? -1.726 -0.069 -2.335 1.00 93.50 92 TYR A N 1
ATOM 737 C CA . TYR A 1 92 ? -1.433 -0.586 -3.660 1.00 93.50 92 TYR A CA 1
ATOM 738 C C . TYR A 1 92 ? -1.848 0.412 -4.743 1.00 93.50 92 TYR A C 1
ATOM 740 O O . TYR A 1 92 ? -1.037 0.709 -5.612 1.00 93.50 92 TYR A O 1
ATOM 748 N N . ASN A 1 93 ? -3.055 0.974 -4.656 1.00 93.06 93 ASN A N 1
ATOM 749 C CA . ASN A 1 93 ? -3.542 1.975 -5.607 1.00 93.06 93 ASN A CA 1
ATOM 750 C C . ASN A 1 93 ? -2.663 3.234 -5.599 1.00 93.06 93 ASN A C 1
ATOM 752 O O . ASN A 1 93 ? -2.206 3.648 -6.658 1.00 93.06 93 ASN A O 1
ATOM 756 N N . ASP A 1 94 ? -2.319 3.751 -4.413 1.00 94.50 94 ASP A N 1
ATOM 757 C CA . ASP A 1 94 ? -1.390 4.879 -4.260 1.00 94.50 94 ASP A CA 1
ATOM 758 C C . ASP A 1 94 ? -0.047 4.614 -4.956 1.00 94.50 94 ASP A C 1
ATOM 760 O O . ASP A 1 94 ? 0.575 5.521 -5.506 1.00 94.50 94 ASP A O 1
ATOM 764 N N . TRP A 1 95 ? 0.437 3.368 -4.911 1.00 93.25 95 TRP A N 1
ATOM 765 C CA . TRP A 1 95 ? 1.680 2.999 -5.577 1.00 93.25 95 TRP A CA 1
ATOM 766 C C . TRP A 1 95 ? 1.536 2.995 -7.097 1.00 93.25 95 TRP A C 1
ATOM 768 O O . TRP A 1 95 ? 2.455 3.448 -7.774 1.00 93.25 95 TRP A O 1
ATOM 778 N N . ILE A 1 96 ? 0.409 2.514 -7.632 1.00 93.00 96 ILE A N 1
ATOM 779 C CA . ILE A 1 96 ? 0.118 2.578 -9.070 1.00 93.00 96 ILE A CA 1
ATOM 780 C C . ILE A 1 96 ? 0.069 4.037 -9.528 1.00 93.00 96 ILE A C 1
ATOM 782 O O . ILE A 1 96 ? 0.812 4.397 -10.438 1.00 93.00 96 ILE A O 1
ATOM 786 N N . ASP A 1 97 ? -0.700 4.880 -8.840 1.00 93.12 97 ASP A N 1
ATOM 787 C CA . ASP A 1 97 ? -0.851 6.299 -9.174 1.00 93.12 97 ASP A CA 1
ATOM 788 C C . ASP A 1 97 ? 0.501 7.034 -9.133 1.00 93.12 97 ASP A C 1
ATOM 790 O O . ASP A 1 97 ? 0.855 7.767 -10.057 1.00 93.12 97 ASP A O 1
ATOM 794 N N . ALA A 1 98 ? 1.322 6.777 -8.108 1.00 90.44 98 ALA A N 1
ATOM 795 C CA . ALA A 1 98 ? 2.664 7.351 -8.004 1.00 90.44 98 ALA A CA 1
ATOM 796 C C . ALA A 1 98 ? 3.616 6.870 -9.116 1.00 90.44 98 ALA A C 1
ATOM 798 O O . ALA A 1 98 ? 4.531 7.597 -9.507 1.00 90.44 98 ALA A O 1
ATOM 799 N N . CYS A 1 99 ? 3.429 5.647 -9.622 1.00 88.12 99 CYS A N 1
ATOM 800 C CA . CYS A 1 99 ? 4.197 5.130 -10.755 1.00 88.12 99 CYS A CA 1
ATOM 801 C C . CYS A 1 99 ? 3.749 5.755 -12.083 1.00 88.12 99 CYS A C 1
ATOM 803 O O . CYS A 1 99 ? 4.584 5.939 -12.967 1.00 88.12 99 CYS A O 1
ATOM 805 N N . GLU A 1 100 ? 2.463 6.075 -12.237 1.00 87.88 100 GLU A N 1
ATOM 806 C CA . GLU A 1 100 ? 1.940 6.784 -13.410 1.00 87.88 100 GLU A CA 1
ATOM 807 C C . GLU A 1 100 ? 2.399 8.246 -13.440 1.00 87.88 100 GLU A C 1
ATOM 809 O O . GLU A 1 100 ? 2.804 8.724 -14.492 1.00 87.88 100 GLU A O 1
ATOM 814 N N . GLU A 1 101 ? 2.412 8.942 -12.299 1.00 87.81 101 GLU A N 1
ATOM 815 C CA . GLU A 1 101 ? 2.849 10.347 -12.219 1.00 87.81 101 GLU A CA 1
ATOM 816 C C . GLU A 1 101 ? 4.355 10.532 -12.484 1.00 87.81 101 GLU A C 1
ATOM 818 O O . GLU A 1 101 ? 4.788 11.583 -12.956 1.00 87.81 101 GLU A O 1
ATOM 823 N N . ALA A 1 102 ? 5.171 9.521 -12.179 1.00 79.06 102 ALA A N 1
ATOM 824 C CA . ALA A 1 102 ? 6.620 9.580 -12.360 1.00 79.06 102 ALA A CA 1
ATOM 825 C C . ALA A 1 102 ? 7.092 9.360 -13.815 1.00 79.06 102 ALA A C 1
ATOM 827 O O . ALA A 1 102 ? 8.284 9.547 -14.081 1.00 79.06 102 ALA A O 1
ATOM 828 N N . ASN A 1 103 ? 6.200 8.953 -14.729 1.00 66.88 103 ASN A N 1
ATOM 829 C CA . ASN A 1 103 ? 6.499 8.638 -16.135 1.00 66.88 103 ASN A CA 1
ATOM 830 C C . ASN A 1 103 ? 5.909 9.669 -17.105 1.00 66.88 103 ASN A C 1
ATOM 832 O O . ASN A 1 103 ? 6.571 9.916 -18.141 1.00 66.88 103 ASN A O 1
#

Sequence (103 aa):
MKELENRLNRDITEREEVISTMGKRKSRKKPPAKARSIQPLDTQFNCPFCNHESSCEVKMDRTRKTAKISCHICMECFQTQIHNLSEPVDVYNDWIDACEEAN

pLDDT: mean 76.65, std 17.37, range [45.44, 95.75]

S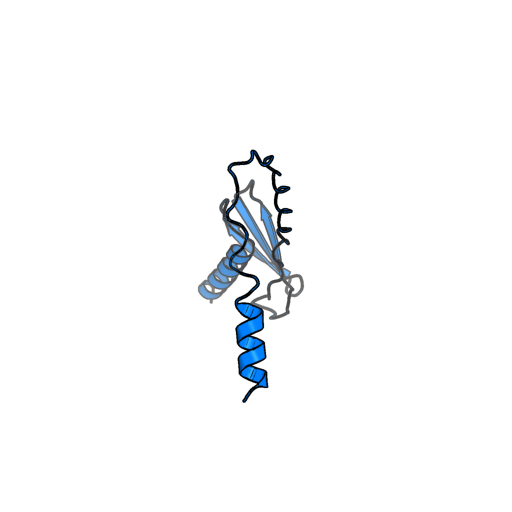econdary structure (DSSP, 8-state):
-HHHHHHHHHHHTTSS-------------PPPPPPP--PPPP--B--TTT--TT-EEEEEETTTTEEEEEETTT--EEEEE--TT--HHHHHHHHHHHHHHT-

Foldseek 3Di:
DVVVVVVVVVVVVPPPPPPDDDDDDDPPPDPPDDPDPPDPPPLQDADPPPRDTSQKDKDDDAVQQKIKIAGPPVRDIDMDGHHPPDDSVNVVVVVVVVVVVVD